Protein AF-A0A2V5S1Q7-F1 (afdb_monomer_lite)

pLDDT: mean 93.81, std 4.38, range [61.72, 98.19]

Radius of gyration: 18.81 Å; chains: 1; bounding box: 48×32×43 Å

Sequence (122 aa):
MSVDVTKPDVKLGLDLLSDVLLNATMPEKAITREKEIQIAAIQQEEEQLTTVARNIMRQALFPQHPYALRSNGSVESVQGLTQKDLLEFRDRYVVAKNGVVFVFGDVKASEMKQLLEQTLGK

Foldseek 3Di:
DDFDDDPVCVLVRLLVVLCCLPVPQQDPVVLVVVLVVLQVVQVVLVVPPVSVVVLVVQCVVAVPHCSNADPSHHNVVSVPDDSVNVVVCSVVQSAPVNDDDDDDDPDDPVVVVVSCCVRVVD

Secondary structure (DSSP, 8-state):
------GGGHHHHHHHHHHHHH-----HHHHHHHHHHHHHHHHHHHT-HHHHHHHHHHHHH-TTSGGGS-TT--HHHHHH--HHHHHHHHHHHSSGGG------SS--HHHHHHHHHHHH--

Structure (mmCIF, N/CA/C/O backbone):
data_AF-A0A2V5S1Q7-F1
#
_entry.id   AF-A0A2V5S1Q7-F1
#
loop_
_atom_site.group_PDB
_atom_site.id
_atom_site.type_symbol
_atom_site.label_atom_id
_atom_site.label_alt_id
_atom_site.label_comp_id
_atom_site.label_asym_id
_atom_site.label_entity_id
_atom_site.label_seq_id
_atom_site.pdbx_PDB_ins_code
_atom_site.Cartn_x
_atom_site.Cartn_y
_atom_site.Cartn_z
_atom_site.occupancy
_atom_site.B_iso_or_equiv
_atom_site.auth_seq_id
_atom_site.auth_comp_id
_atom_site.auth_asym_id
_atom_site.auth_atom_id
_atom_site.pdbx_PDB_model_num
ATOM 1 N N . MET A 1 1 ? 2.877 4.505 -5.043 1.00 78.44 1 MET A N 1
ATOM 2 C CA . MET A 1 1 ? 4.295 4.359 -4.658 1.00 78.44 1 MET A CA 1
ATOM 3 C C . MET A 1 1 ? 5.128 5.021 -5.739 1.00 78.44 1 MET A C 1
ATOM 5 O O . MET A 1 1 ? 4.800 4.831 -6.904 1.00 78.44 1 MET A O 1
ATOM 9 N N . SER A 1 2 ? 6.120 5.827 -5.372 1.00 90.50 2 SER A N 1
ATOM 10 C CA . SER A 1 2 ? 7.060 6.467 -6.300 1.00 90.50 2 SER A CA 1
ATOM 11 C C . SER A 1 2 ? 8.483 6.201 -5.824 1.00 90.50 2 SER A C 1
ATOM 13 O O . SER A 1 2 ? 8.698 5.905 -4.648 1.00 90.50 2 SER A O 1
ATOM 15 N N . VAL A 1 3 ? 9.439 6.274 -6.743 1.00 93.38 3 VAL A N 1
ATOM 16 C CA . VAL A 1 3 ? 10.862 6.185 -6.436 1.00 93.38 3 VAL A CA 1
ATOM 17 C C . VAL A 1 3 ? 11.573 7.275 -7.229 1.00 93.38 3 VAL A C 1
ATOM 19 O O . VAL A 1 3 ? 11.384 7.383 -8.440 1.00 93.38 3 VAL A O 1
ATOM 22 N N . ASP A 1 4 ? 12.353 8.093 -6.536 1.00 95.25 4 ASP A N 1
ATOM 23 C CA .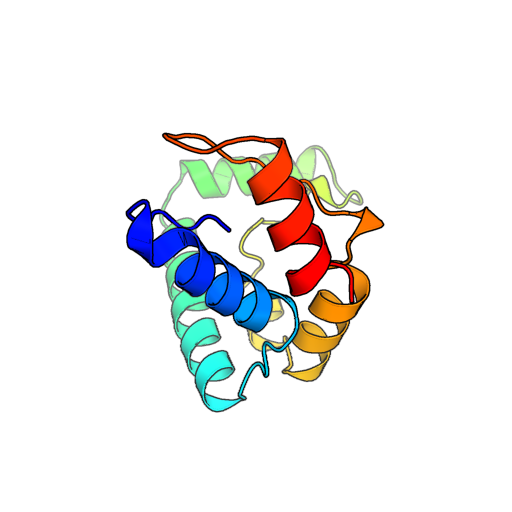 ASP A 1 4 ? 13.115 9.192 -7.118 1.00 95.25 4 ASP A CA 1
ATOM 24 C C . ASP A 1 4 ? 14.597 8.822 -7.061 1.00 95.25 4 ASP A C 1
ATOM 26 O O . ASP A 1 4 ? 15.149 8.590 -5.985 1.00 95.25 4 ASP A O 1
ATOM 30 N N . VAL A 1 5 ? 15.233 8.707 -8.227 1.00 95.62 5 VAL A N 1
ATOM 31 C CA . VAL A 1 5 ? 16.609 8.209 -8.361 1.00 95.62 5 VAL A CA 1
ATOM 32 C C . VAL A 1 5 ? 17.382 8.983 -9.413 1.00 95.62 5 VAL A C 1
ATOM 34 O O . VAL A 1 5 ? 16.811 9.598 -10.316 1.00 95.62 5 VAL A O 1
ATOM 37 N N . THR A 1 6 ? 18.709 8.927 -9.315 1.00 95.75 6 THR A N 1
ATOM 38 C CA . THR A 1 6 ? 19.580 9.454 -10.364 1.00 95.75 6 THR A CA 1
ATOM 39 C C . THR A 1 6 ? 19.633 8.493 -11.556 1.00 95.75 6 THR A C 1
ATOM 41 O O . THR A 1 6 ? 19.368 7.299 -11.421 1.00 95.75 6 THR A O 1
ATOM 44 N N . LYS A 1 7 ? 19.982 8.998 -12.748 1.00 91.88 7 LYS A N 1
ATOM 45 C CA . LYS A 1 7 ? 20.015 8.205 -13.991 1.00 91.88 7 LYS A CA 1
ATOM 46 C C . LYS A 1 7 ? 20.835 6.901 -13.890 1.00 91.88 7 LYS A C 1
ATOM 48 O O . LYS A 1 7 ? 20.343 5.884 -14.377 1.00 91.88 7 LYS A O 1
ATOM 53 N N . PRO A 1 8 ? 22.030 6.878 -13.262 1.00 93.88 8 PRO A N 1
ATOM 54 C CA . PRO A 1 8 ? 22.777 5.635 -13.047 1.00 93.88 8 PRO A CA 1
ATOM 55 C C . PRO A 1 8 ? 22.033 4.581 -12.214 1.00 93.88 8 PRO A C 1
ATOM 57 O O . PRO A 1 8 ? 22.225 3.387 -12.434 1.00 93.88 8 PRO A O 1
ATOM 60 N N . ASP A 1 9 ? 21.157 5.009 -11.303 1.00 95.06 9 ASP A N 1
ATOM 61 C CA . ASP A 1 9 ? 20.504 4.142 -10.316 1.00 95.06 9 ASP A CA 1
ATOM 62 C C . ASP A 1 9 ? 19.108 3.676 -10.746 1.00 95.06 9 ASP A C 1
ATOM 64 O O . ASP A 1 9 ? 18.450 2.947 -10.008 1.00 95.06 9 ASP A O 1
ATOM 68 N N . VAL A 1 10 ? 18.640 4.056 -11.942 1.00 93.25 10 VAL A N 1
ATOM 69 C CA . VAL A 1 10 ? 17.288 3.729 -12.436 1.00 93.25 10 VAL A CA 1
ATOM 70 C C . VAL A 1 10 ? 16.993 2.237 -12.346 1.00 93.25 10 VAL A C 1
ATOM 72 O O . VAL A 1 10 ? 15.924 1.848 -11.881 1.00 93.25 10 VAL A O 1
ATOM 75 N N . LYS A 1 11 ? 17.951 1.394 -12.741 1.00 92.25 11 LYS A N 1
ATOM 76 C CA . LYS A 1 11 ? 17.789 -0.059 -12.657 1.00 92.25 11 LYS A CA 1
ATOM 77 C C . LYS A 1 11 ? 17.615 -0.524 -11.211 1.00 92.25 11 LYS A C 1
ATOM 79 O O . LYS A 1 11 ? 16.667 -1.243 -10.926 1.00 92.25 11 LYS A O 1
ATOM 84 N N . LEU A 1 12 ? 18.485 -0.071 -10.309 1.00 94.38 12 LEU A N 1
ATOM 85 C CA . LEU A 1 12 ? 18.417 -0.421 -8.891 1.00 94.38 12 LEU A CA 1
ATOM 86 C C . LEU A 1 12 ? 17.097 0.047 -8.261 1.00 94.38 12 LEU A C 1
ATOM 88 O O . LEU A 1 12 ? 16.459 -0.709 -7.535 1.00 94.38 12 LEU A O 1
ATOM 92 N N . GLY A 1 13 ? 16.665 1.273 -8.567 1.00 94.25 13 GLY A N 1
ATOM 93 C CA . GLY A 1 13 ? 15.395 1.818 -8.094 1.00 94.25 13 GLY A CA 1
ATOM 94 C C . GLY A 1 13 ? 14.194 0.999 -8.567 1.00 94.25 13 GLY A C 1
ATOM 95 O O . GLY A 1 13 ? 13.296 0.723 -7.773 1.00 94.25 13 GLY A O 1
ATOM 96 N N . LEU A 1 14 ? 14.190 0.565 -9.832 1.00 92.50 14 LEU A N 1
ATOM 97 C CA . LEU A 1 14 ? 13.141 -0.305 -10.372 1.00 92.50 14 LEU A CA 1
ATOM 98 C C . LEU A 1 14 ? 13.169 -1.708 -9.761 1.00 92.50 14 LEU A C 1
ATOM 100 O O . LEU A 1 14 ? 12.103 -2.242 -9.465 1.00 92.50 14 LEU A O 1
ATOM 104 N N . ASP A 1 15 ? 14.352 -2.285 -9.546 1.00 93.44 15 ASP A N 1
ATOM 105 C CA . ASP A 1 15 ? 14.497 -3.598 -8.912 1.00 93.44 15 ASP A CA 1
ATOM 106 C C . ASP A 1 15 ? 13.934 -3.570 -7.480 1.00 93.44 15 ASP A C 1
ATOM 108 O O . ASP A 1 15 ? 13.135 -4.431 -7.111 1.00 93.44 15 ASP A O 1
ATOM 112 N N . LEU A 1 16 ? 14.261 -2.534 -6.699 1.00 94.25 16 LEU A N 1
ATOM 113 C CA . LEU A 1 16 ? 13.724 -2.349 -5.346 1.00 94.25 16 LEU A CA 1
ATOM 114 C C . LEU A 1 16 ? 12.214 -2.093 -5.349 1.00 94.25 16 LEU A C 1
ATOM 116 O O . LEU A 1 16 ? 11.486 -2.686 -4.554 1.00 94.25 16 LEU A O 1
ATOM 120 N N . LEU A 1 17 ? 11.724 -1.235 -6.248 1.00 93.12 17 LEU A N 1
ATOM 121 C CA . LEU A 1 17 ? 10.290 -0.977 -6.389 1.00 93.12 17 LEU A CA 1
ATOM 122 C C . LEU A 1 17 ? 9.536 -2.275 -6.708 1.00 93.12 17 LEU A C 1
ATOM 124 O O . LEU A 1 17 ? 8.498 -2.550 -6.107 1.00 93.12 17 LEU A O 1
ATOM 128 N N . SER A 1 18 ? 10.071 -3.074 -7.631 1.00 92.19 18 SER A N 1
ATOM 129 C CA . SER A 1 18 ? 9.504 -4.362 -8.018 1.00 92.19 18 SER A CA 1
ATOM 130 C C . SER A 1 18 ? 9.497 -5.350 -6.857 1.00 92.19 18 SER A C 1
ATOM 132 O O . SER A 1 18 ? 8.495 -6.033 -6.660 1.00 92.19 18 SER A O 1
ATOM 134 N N . ASP A 1 19 ? 10.577 -5.429 -6.082 1.00 93.25 19 ASP A N 1
ATOM 135 C CA . ASP A 1 19 ? 10.664 -6.333 -4.935 1.00 93.25 19 ASP A CA 1
ATOM 136 C C . ASP A 1 19 ? 9.635 -5.972 -3.855 1.00 93.25 19 ASP A C 1
ATOM 138 O O . ASP A 1 19 ? 8.901 -6.833 -3.372 1.00 93.25 19 ASP A O 1
ATOM 142 N N . VAL A 1 20 ? 9.483 -4.679 -3.554 1.00 92.50 20 VAL A N 1
ATOM 143 C CA . VAL A 1 20 ? 8.477 -4.204 -2.591 1.00 92.50 20 VAL A CA 1
ATOM 144 C C . VAL A 1 20 ? 7.053 -4.483 -3.078 1.00 92.50 20 VAL A C 1
ATOM 146 O O . VAL A 1 20 ? 6.203 -4.861 -2.277 1.00 92.50 20 VAL A O 1
ATOM 149 N N . LEU A 1 21 ? 6.762 -4.312 -4.370 1.00 90.25 21 LEU A N 1
ATOM 150 C CA . LEU A 1 21 ? 5.415 -4.561 -4.897 1.00 90.25 21 LEU A CA 1
ATOM 151 C C . LEU A 1 21 ? 5.068 -6.052 -4.947 1.00 90.25 21 LEU A C 1
ATOM 153 O O . LEU A 1 21 ? 3.955 -6.426 -4.578 1.00 90.25 21 LEU A O 1
ATOM 157 N N . LEU A 1 22 ? 5.997 -6.887 -5.415 1.00 88.94 22 LEU A N 1
ATOM 158 C CA . LEU A 1 22 ? 5.720 -8.287 -5.749 1.00 88.94 22 LEU A CA 1
ATOM 159 C C . LEU A 1 22 ? 6.036 -9.250 -4.599 1.00 88.94 22 LEU A C 1
ATOM 161 O O . LEU A 1 22 ? 5.344 -10.252 -4.433 1.00 88.94 22 LEU A O 1
ATOM 165 N N . ASN A 1 23 ? 7.047 -8.947 -3.781 1.00 91.69 23 ASN A N 1
ATOM 166 C CA . ASN A 1 23 ? 7.591 -9.869 -2.780 1.00 91.69 23 ASN A CA 1
ATOM 167 C C . ASN A 1 23 ? 7.405 -9.383 -1.332 1.00 91.69 23 ASN A C 1
ATOM 169 O O . ASN A 1 23 ? 8.027 -9.929 -0.420 1.00 91.69 23 ASN A O 1
ATOM 173 N N . ALA A 1 24 ? 6.545 -8.388 -1.074 1.00 92.81 24 ALA A N 1
ATOM 174 C CA . ALA A 1 24 ? 6.294 -7.893 0.284 1.00 92.81 24 ALA A CA 1
ATOM 175 C C . ALA A 1 24 ? 5.830 -9.011 1.233 1.00 92.81 24 ALA A C 1
ATOM 177 O O . ALA A 1 24 ? 4.713 -9.509 1.121 1.00 92.81 24 ALA A O 1
ATOM 178 N N . THR A 1 25 ? 6.665 -9.376 2.207 1.00 93.56 25 THR A N 1
ATOM 179 C CA . THR A 1 25 ? 6.426 -10.512 3.117 1.00 93.56 25 THR A CA 1
ATOM 180 C C . THR A 1 25 ? 5.522 -10.188 4.308 1.00 93.56 25 THR A C 1
ATOM 182 O O . THR A 1 25 ? 5.071 -11.103 4.992 1.00 93.56 25 THR A O 1
ATOM 185 N N . MET A 1 26 ? 5.254 -8.901 4.558 1.00 95.12 26 MET A N 1
ATOM 186 C CA . MET A 1 26 ? 4.389 -8.402 5.637 1.00 95.12 26 MET A CA 1
ATOM 187 C C . MET A 1 26 ? 4.675 -9.065 7.002 1.00 95.12 26 MET A C 1
ATOM 189 O O . MET A 1 26 ? 3.788 -9.696 7.565 1.00 95.12 26 MET A O 1
ATOM 193 N N . PRO A 1 27 ? 5.900 -9.001 7.554 1.00 96.69 27 PRO A N 1
ATOM 194 C CA . PRO A 1 27 ? 6.245 -9.749 8.763 1.00 96.69 27 PRO A CA 1
ATOM 195 C C . PRO A 1 27 ? 5.441 -9.275 9.984 1.00 96.69 27 PRO A C 1
ATOM 197 O O . PRO A 1 27 ? 5.333 -8.074 10.225 1.00 96.69 27 PRO A O 1
ATOM 200 N N . GLU A 1 28 ? 4.955 -10.214 10.803 1.00 96.44 28 GLU A N 1
ATOM 201 C CA . GLU A 1 28 ? 4.078 -9.948 11.964 1.00 96.44 28 GLU A CA 1
ATOM 202 C C . GLU A 1 28 ? 4.600 -8.845 12.895 1.00 96.44 28 GLU A C 1
ATOM 204 O O . GLU A 1 28 ? 3.866 -7.942 13.286 1.00 96.44 28 GLU A O 1
ATOM 209 N N . LYS A 1 29 ? 5.905 -8.841 13.196 1.00 97.38 29 LYS A N 1
ATOM 210 C CA . LYS A 1 29 ? 6.516 -7.798 14.037 1.00 97.38 29 LYS A CA 1
ATOM 211 C C . LYS A 1 29 ? 6.366 -6.393 13.438 1.00 97.38 29 LYS A C 1
ATOM 213 O O . LYS A 1 29 ? 6.166 -5.437 14.183 1.00 97.38 29 LYS A O 1
ATOM 218 N N . ALA A 1 30 ? 6.496 -6.262 12.117 1.00 97.19 30 ALA A N 1
ATOM 219 C CA . ALA A 1 30 ? 6.301 -4.984 11.442 1.00 97.19 30 ALA A CA 1
ATOM 220 C C . ALA A 1 30 ? 4.820 -4.601 11.441 1.00 97.19 30 ALA A C 1
ATOM 222 O O . ALA A 1 30 ? 4.508 -3.460 11.754 1.00 97.19 30 ALA A O 1
ATOM 223 N N . ILE A 1 31 ? 3.915 -5.555 11.193 1.00 97.81 31 ILE A N 1
ATOM 224 C CA . ILE A 1 31 ? 2.467 -5.311 11.235 1.00 97.81 31 ILE A CA 1
ATOM 225 C C . ILE A 1 31 ? 2.046 -4.780 12.605 1.00 97.81 31 ILE A C 1
ATOM 227 O O . ILE A 1 31 ? 1.349 -3.773 12.667 1.00 97.81 31 ILE A O 1
ATOM 231 N N . THR A 1 32 ? 2.484 -5.405 13.700 1.00 97.81 32 THR A N 1
ATOM 232 C CA . THR A 1 32 ? 2.156 -4.938 15.056 1.00 97.81 32 THR A CA 1
ATOM 233 C C . THR A 1 32 ? 2.591 -3.491 15.271 1.00 97.81 32 THR A C 1
ATOM 235 O O . THR A 1 32 ? 1.803 -2.679 15.747 1.00 97.81 32 THR A O 1
ATOM 238 N N . ARG A 1 33 ? 3.811 -3.142 14.848 1.00 98.00 33 ARG A N 1
ATOM 239 C CA . ARG A 1 33 ? 4.321 -1.770 14.948 1.00 98.00 33 ARG A CA 1
ATOM 240 C C . ARG A 1 33 ? 3.520 -0.789 14.086 1.00 98.00 33 ARG A C 1
ATOM 242 O O . ARG A 1 33 ? 3.175 0.289 14.556 1.00 98.00 33 ARG A O 1
ATOM 249 N N . GLU A 1 34 ? 3.211 -1.146 12.843 1.00 97.81 34 GLU A N 1
ATOM 250 C CA . GLU A 1 34 ? 2.433 -0.279 11.951 1.00 97.81 34 GLU A CA 1
ATOM 251 C C . GLU A 1 34 ? 0.985 -0.109 12.435 1.00 97.81 34 GLU A C 1
ATOM 253 O O . GLU A 1 34 ? 0.425 0.978 12.309 1.00 97.81 34 GLU A O 1
ATOM 258 N N . LYS A 1 35 ? 0.389 -1.123 13.078 1.00 97.94 35 LYS A N 1
ATOM 259 C CA . LYS A 1 35 ? -0.917 -0.987 13.743 1.00 97.94 35 LYS A CA 1
ATOM 260 C C . LYS A 1 35 ? -0.887 0.050 14.861 1.00 97.94 35 LYS A C 1
ATOM 262 O O . LYS A 1 35 ? -1.812 0.850 14.949 1.00 97.94 35 LYS A O 1
ATOM 267 N N . GLU A 1 36 ? 0.145 0.049 15.703 1.00 98.12 36 GLU A N 1
ATOM 268 C CA . GLU A 1 36 ? 0.293 1.042 16.778 1.00 98.12 36 GLU A CA 1
ATOM 269 C C . GLU A 1 36 ? 0.373 2.465 16.208 1.00 98.12 36 GLU A C 1
ATOM 271 O O . GLU A 1 36 ? -0.335 3.359 16.674 1.00 98.12 36 GLU A O 1
ATOM 276 N N . ILE A 1 37 ? 1.170 2.655 15.152 1.00 98.19 37 ILE A N 1
ATOM 277 C CA . ILE A 1 37 ? 1.311 3.942 14.455 1.00 98.19 37 ILE A CA 1
ATOM 278 C C . ILE A 1 37 ? -0.028 4.378 13.845 1.00 98.19 37 ILE A C 1
ATOM 280 O O . ILE A 1 37 ? -0.448 5.522 14.026 1.00 98.19 37 ILE A O 1
ATOM 284 N N . GLN A 1 38 ? -0.728 3.470 13.162 1.00 98.00 38 GLN A N 1
ATOM 285 C CA . GLN A 1 38 ? -2.015 3.754 12.532 1.00 98.00 38 GLN A CA 1
ATOM 286 C C . GLN A 1 38 ? -3.097 4.097 13.567 1.00 98.00 38 GLN A C 1
ATOM 288 O O . GLN A 1 38 ? -3.869 5.030 13.357 1.00 98.00 38 GLN A O 1
ATOM 293 N N . ILE A 1 39 ? -3.151 3.387 14.699 1.00 98.19 39 ILE A N 1
ATOM 294 C CA . ILE A 1 39 ? -4.099 3.675 15.788 1.00 98.19 39 ILE A CA 1
ATOM 295 C C . ILE A 1 39 ? -3.827 5.058 16.385 1.00 98.19 39 ILE A C 1
ATOM 297 O O . ILE A 1 39 ? -4.771 5.823 16.578 1.00 98.19 39 ILE A O 1
ATOM 301 N N . ALA A 1 40 ? -2.560 5.408 16.619 1.00 97.88 40 ALA A N 1
ATOM 302 C CA . ALA A 1 40 ? -2.196 6.738 17.103 1.00 97.88 40 ALA A CA 1
ATOM 303 C C . ALA A 1 40 ? -2.608 7.841 16.109 1.00 97.88 40 ALA A C 1
ATOM 305 O O . ALA A 1 40 ? -3.155 8.866 16.516 1.00 97.88 40 ALA A O 1
ATOM 306 N N . ALA A 1 41 ? -2.419 7.614 14.805 1.00 97.12 41 ALA A N 1
ATOM 307 C CA . ALA A 1 41 ? -2.858 8.545 13.765 1.00 97.12 41 ALA A CA 1
ATOM 308 C C . ALA A 1 41 ? -4.388 8.714 13.740 1.00 97.12 41 ALA A C 1
ATOM 310 O O . ALA A 1 41 ? -4.877 9.837 13.624 1.00 97.12 41 ALA A O 1
ATOM 311 N N . ILE A 1 42 ? -5.151 7.626 13.903 1.00 96.56 42 ILE A N 1
ATOM 312 C CA . ILE A 1 42 ? -6.620 7.682 13.995 1.00 96.56 42 ILE A CA 1
ATOM 313 C C . ILE A 1 42 ? -7.053 8.511 15.208 1.00 96.56 42 ILE A C 1
ATOM 315 O O . ILE A 1 42 ? -7.920 9.370 15.076 1.00 96.56 42 ILE A O 1
ATOM 319 N N . GLN A 1 43 ? -6.441 8.294 16.374 1.00 95.81 43 GLN A N 1
ATOM 320 C CA . GLN A 1 43 ? -6.761 9.051 17.590 1.00 95.81 43 GLN A CA 1
ATOM 321 C C . GLN A 1 43 ? -6.472 10.545 17.414 1.00 95.81 43 GLN A C 1
ATOM 323 O O . GLN A 1 43 ? -7.307 11.380 17.753 1.00 95.81 43 GLN A O 1
ATOM 328 N N . GLN A 1 44 ? -5.338 10.886 16.800 1.00 95.44 44 GLN A N 1
ATOM 329 C CA . GLN A 1 44 ? -4.995 12.272 16.489 1.00 95.44 44 GLN A CA 1
ATOM 330 C C . GLN A 1 44 ? -6.002 12.924 15.523 1.00 95.44 44 GLN A C 1
ATOM 332 O O . GLN A 1 44 ? -6.297 14.115 15.634 1.00 95.44 44 GLN A O 1
ATOM 337 N N . GLU A 1 45 ? -6.545 12.172 14.564 1.00 93.88 45 GLU A N 1
ATOM 338 C CA . GLU A 1 45 ? -7.586 12.670 13.658 1.00 93.88 45 GLU A CA 1
ATOM 339 C C . GLU A 1 45 ? -8.916 12.949 14.364 1.00 93.88 45 GLU A C 1
ATOM 341 O O . GLU A 1 45 ? -9.645 13.853 13.946 1.00 93.88 45 GLU A O 1
ATOM 346 N N . GLU A 1 46 ? -9.240 12.211 15.426 1.00 93.06 46 GLU A N 1
ATOM 347 C CA . GLU A 1 46 ? -10.465 12.419 16.208 1.00 93.06 46 GLU A CA 1
ATOM 348 C C . GLU A 1 46 ? -10.434 13.717 17.029 1.00 93.06 46 GLU A C 1
ATOM 350 O O . GLU A 1 46 ? -11.486 14.279 17.334 1.00 93.06 46 GLU A O 1
ATOM 355 N N . GLU A 1 47 ? -9.249 14.271 17.287 1.00 95.12 47 GLU A N 1
ATOM 356 C CA . GLU A 1 47 ? -9.080 15.597 17.894 1.00 95.12 47 GLU A CA 1
ATOM 357 C C . GLU A 1 47 ? -9.281 16.745 16.883 1.00 95.12 47 GLU A C 1
ATOM 359 O O . GLU A 1 47 ? -9.452 17.908 17.259 1.00 95.12 47 GLU A O 1
ATOM 364 N N . GLN A 1 48 ? -9.304 16.444 15.579 1.00 96.06 48 GLN A N 1
ATOM 365 C CA . GLN A 1 48 ? -9.491 17.437 14.521 1.00 96.06 48 GLN A CA 1
ATOM 366 C C . GLN A 1 48 ? -10.970 17.566 14.137 1.00 96.06 48 GLN A C 1
ATOM 368 O O . GLN A 1 4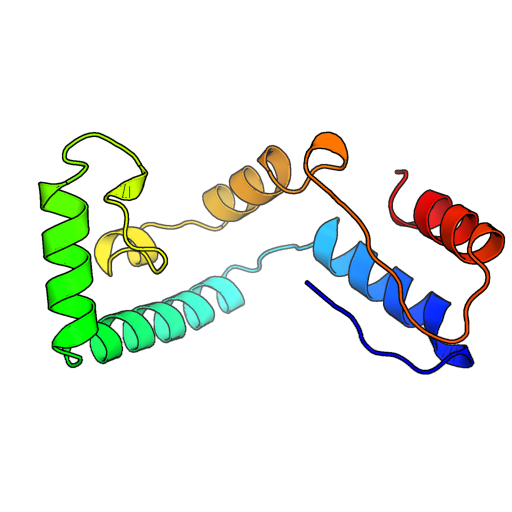8 ? -11.512 16.769 13.366 1.00 96.06 48 GLN A O 1
ATOM 373 N N . LEU A 1 49 ? -11.619 18.640 14.601 1.00 95.62 49 LEU A N 1
ATOM 374 C CA . LEU A 1 49 ? -13.051 18.904 14.370 1.00 95.62 49 LEU A CA 1
ATOM 375 C C . LEU A 1 49 ? -13.476 18.804 12.896 1.00 95.62 49 LEU A C 1
ATOM 377 O O . LEU A 1 49 ? -14.544 18.278 12.583 1.00 95.62 49 LEU A O 1
ATOM 381 N N . THR A 1 50 ? -12.641 19.290 11.976 1.00 95.94 50 THR A N 1
ATOM 382 C CA . THR A 1 50 ? -12.914 19.248 10.532 1.00 95.94 50 THR A CA 1
ATOM 383 C C . THR A 1 50 ? -12.934 17.818 9.991 1.00 95.94 50 THR A C 1
ATOM 385 O O . THR A 1 50 ? -13.792 17.479 9.171 1.00 95.94 50 THR A O 1
ATOM 388 N N . THR A 1 51 ? -12.039 16.955 10.474 1.00 94.50 51 THR A N 1
ATOM 389 C CA . THR A 1 51 ? -11.982 15.536 10.106 1.00 94.50 51 THR A CA 1
ATOM 390 C C . THR A 1 51 ? -13.186 14.780 10.655 1.00 94.50 51 THR A C 1
ATOM 392 O O . THR A 1 51 ? -13.833 14.042 9.906 1.00 94.50 51 THR A O 1
ATOM 395 N N . VAL A 1 52 ? -13.555 15.023 11.915 1.00 94.56 52 VAL A N 1
ATOM 396 C CA . VAL A 1 52 ? -14.748 14.425 12.537 1.00 94.56 52 VAL A CA 1
ATOM 397 C C . VAL A 1 52 ? -16.016 14.812 11.773 1.00 94.56 52 VAL A C 1
ATOM 399 O O . VAL A 1 52 ? -16.779 13.934 11.364 1.00 94.56 52 VAL A O 1
ATOM 402 N N . ALA A 1 53 ? -16.208 16.104 11.488 1.00 96.38 53 ALA A N 1
ATOM 403 C CA . ALA A 1 53 ? -17.358 16.588 10.725 1.00 96.38 53 ALA A CA 1
ATOM 404 C C . ALA A 1 53 ? -17.433 15.950 9.327 1.00 96.38 53 ALA A C 1
ATO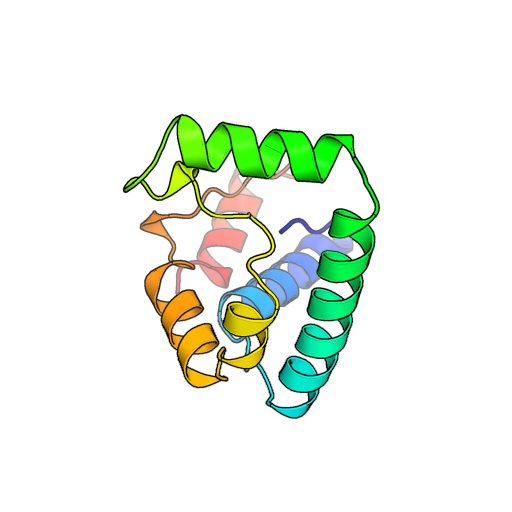M 406 O O . ALA A 1 53 ? -18.498 15.497 8.902 1.00 96.38 53 ALA A O 1
ATOM 407 N N . ARG A 1 54 ? -16.295 15.840 8.627 1.00 94.69 54 ARG A N 1
ATOM 408 C CA . ARG A 1 54 ? -16.208 15.176 7.317 1.00 94.69 54 ARG A CA 1
ATOM 409 C C . ARG A 1 54 ? -16.601 13.700 7.394 1.00 94.69 54 ARG A C 1
ATOM 411 O O . ARG A 1 54 ? -17.288 13.216 6.495 1.00 94.69 54 ARG A O 1
ATOM 418 N N . ASN A 1 55 ? -16.172 12.987 8.432 1.00 93.50 55 ASN A N 1
ATOM 419 C CA . ASN A 1 55 ? -16.487 11.569 8.607 1.00 93.50 55 ASN A CA 1
ATOM 420 C C . ASN A 1 55 ? -17.990 11.357 8.854 1.00 93.50 55 ASN A C 1
ATOM 422 O O . ASN A 1 55 ? -18.592 10.509 8.197 1.00 93.50 55 ASN A O 1
ATOM 426 N N . ILE A 1 56 ? -18.609 12.176 9.712 1.00 94.44 56 ILE A N 1
ATOM 427 C CA . ILE A 1 56 ? -20.063 12.151 9.960 1.00 94.44 56 ILE A CA 1
ATOM 428 C C . ILE A 1 56 ? -20.833 12.462 8.672 1.00 94.44 56 ILE A C 1
ATOM 430 O O . ILE A 1 56 ? -21.751 11.734 8.295 1.00 94.44 56 ILE A O 1
ATOM 434 N N . MET A 1 57 ? -20.425 13.510 7.952 1.00 95.81 57 MET A N 1
ATOM 435 C CA . MET A 1 57 ? -21.045 13.892 6.684 1.00 95.81 57 MET A CA 1
ATOM 436 C C . MET A 1 57 ? -20.975 12.759 5.651 1.00 95.81 57 MET A C 1
ATOM 438 O O . MET A 1 57 ? -21.980 12.455 5.015 1.00 95.81 57 MET A O 1
ATOM 442 N N . ARG A 1 58 ? -19.819 12.097 5.491 1.00 95.00 58 ARG A N 1
ATOM 443 C CA . ARG A 1 58 ? -19.678 10.957 4.565 1.00 95.00 58 ARG A CA 1
ATOM 444 C C . ARG A 1 58 ? -20.598 9.798 4.936 1.00 95.00 58 ARG A C 1
ATOM 446 O O . ARG A 1 58 ? -21.221 9.233 4.045 1.00 95.00 58 ARG A O 1
ATOM 453 N N . GLN A 1 59 ? -20.719 9.475 6.223 1.00 94.56 59 GLN A N 1
ATOM 454 C CA . GLN A 1 59 ? -21.638 8.433 6.691 1.00 94.56 59 GLN A CA 1
ATOM 455 C C . GLN A 1 59 ? -23.101 8.779 6.397 1.00 94.56 59 GLN A C 1
ATOM 457 O O . GLN A 1 59 ? -23.847 7.918 5.939 1.00 94.56 59 GLN A O 1
ATOM 462 N N . ALA A 1 60 ? -23.500 10.039 6.591 1.00 96.31 60 ALA A N 1
ATOM 463 C CA . ALA A 1 60 ? -24.855 10.495 6.290 1.00 96.31 60 ALA A CA 1
ATOM 464 C C . ALA A 1 60 ? -25.166 10.477 4.782 1.00 96.31 60 ALA A C 1
ATOM 466 O O . ALA A 1 60 ? -26.264 10.099 4.382 1.00 96.31 60 ALA A O 1
ATOM 467 N N . LEU A 1 61 ? -24.199 10.862 3.942 1.00 97.31 61 LEU A N 1
ATOM 468 C CA . LEU A 1 61 ? -24.357 10.888 2.484 1.00 97.31 61 LEU A CA 1
ATOM 469 C C . LEU A 1 61 ? -24.325 9.490 1.849 1.00 97.31 61 LEU A C 1
ATOM 471 O O . LEU A 1 61 ? -24.955 9.279 0.815 1.00 97.31 61 LEU A O 1
ATOM 475 N N . PHE A 1 62 ? -23.603 8.537 2.449 1.00 96.75 62 PHE A N 1
ATOM 476 C CA . PHE A 1 62 ? -23.330 7.222 1.859 1.00 96.75 62 PHE A CA 1
ATOM 477 C C . PHE A 1 62 ? -23.631 6.034 2.803 1.00 96.75 62 PHE A C 1
ATOM 479 O O . PHE A 1 62 ? -22.774 5.166 2.952 1.00 96.75 62 PHE A O 1
ATOM 486 N N . PRO A 1 63 ? -24.831 5.907 3.408 1.00 92.00 63 PRO A N 1
ATOM 487 C CA . PRO A 1 63 ? -25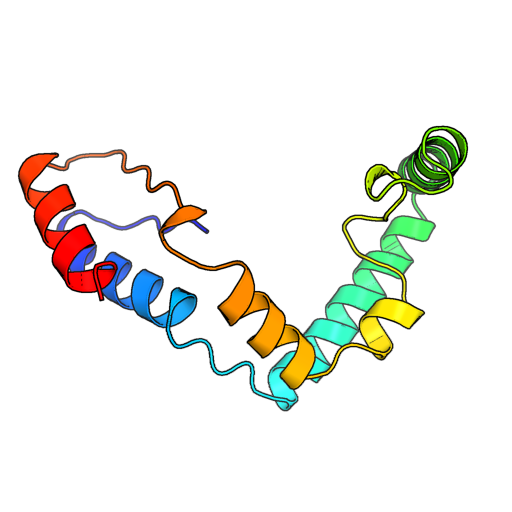.051 5.056 4.590 1.00 92.00 63 PRO A CA 1
ATOM 488 C C . PRO A 1 63 ? -24.649 3.580 4.451 1.00 92.00 63 PRO A C 1
ATOM 490 O O . PRO A 1 63 ? -24.193 2.972 5.413 1.00 92.00 63 PRO A O 1
ATOM 493 N N . GLN A 1 64 ? -24.822 2.994 3.264 1.00 93.06 64 GLN A N 1
ATOM 494 C CA . GLN A 1 64 ? -24.477 1.593 2.972 1.00 93.06 64 GLN A CA 1
ATOM 495 C C . GLN A 1 64 ? -23.437 1.465 1.851 1.00 93.06 64 GLN A C 1
ATOM 497 O O . GLN A 1 64 ? -23.199 0.375 1.336 1.00 93.06 64 GLN A O 1
ATOM 502 N N . HIS A 1 65 ? -22.832 2.578 1.432 1.00 96.62 65 HIS A N 1
ATOM 503 C CA . HIS A 1 65 ? -21.906 2.600 0.307 1.00 96.62 65 HIS A CA 1
ATOM 504 C C . HIS A 1 65 ? -20.456 2.720 0.810 1.00 96.62 65 HIS A C 1
ATOM 506 O O . HIS A 1 65 ? -20.210 3.479 1.749 1.00 96.62 65 HIS A O 1
ATOM 512 N N . PRO A 1 66 ? -19.462 2.064 0.173 1.00 94.12 66 PRO A N 1
ATOM 513 C CA . PRO A 1 66 ? -18.053 2.124 0.590 1.00 94.12 66 PRO A CA 1
ATOM 514 C C . PRO A 1 66 ? -17.460 3.534 0.747 1.00 94.12 66 PRO A C 1
ATOM 516 O O . PRO A 1 66 ? -16.451 3.713 1.415 1.00 94.12 66 PRO A O 1
ATOM 519 N N . TYR A 1 67 ? -18.088 4.561 0.174 1.00 95.31 67 TYR A N 1
ATOM 520 C CA . TYR A 1 67 ? -17.673 5.962 0.334 1.00 95.31 67 TYR A CA 1
ATOM 521 C C . TYR A 1 67 ? -17.932 6.544 1.731 1.00 95.31 67 TYR A C 1
ATOM 523 O O . TYR A 1 67 ? -17.363 7.584 2.066 1.00 95.31 67 TYR A O 1
ATOM 531 N N . ALA A 1 68 ? -18.740 5.879 2.560 1.00 94.94 68 ALA A N 1
ATOM 532 C CA . ALA A 1 68 ? -18.850 6.203 3.980 1.00 94.94 68 ALA A CA 1
ATOM 533 C C . ALA A 1 68 ? -17.639 5.732 4.800 1.00 94.94 68 ALA A C 1
ATOM 535 O O . ALA A 1 68 ? -17.482 6.164 5.944 1.00 94.94 68 ALA A O 1
ATOM 536 N N . LEU A 1 69 ? -16.788 4.857 4.250 1.00 93.19 69 LEU A N 1
ATOM 537 C CA . LEU A 1 69 ? -15.637 4.332 4.975 1.00 93.19 69 LEU A CA 1
ATOM 538 C C . LEU A 1 69 ? -14.592 5.428 5.215 1.00 93.19 69 LEU A C 1
ATOM 540 O O . LEU A 1 69 ? -14.302 6.270 4.358 1.00 93.19 69 LEU A O 1
ATOM 544 N N . ARG A 1 70 ? -14.005 5.399 6.413 1.00 92.31 70 ARG A N 1
ATOM 545 C CA . ARG A 1 70 ? -12.852 6.231 6.766 1.00 92.31 70 ARG A CA 1
ATOM 546 C C . ARG A 1 70 ? -11.631 5.680 6.032 1.00 92.31 70 ARG A C 1
ATOM 548 O O . ARG A 1 70 ? -11.387 4.479 6.086 1.00 92.31 70 ARG A O 1
ATOM 555 N N . SER A 1 71 ? -10.846 6.542 5.387 1.00 88.75 71 SER A N 1
ATOM 556 C CA . SER A 1 71 ? -9.639 6.117 4.656 1.00 88.75 71 SER A CA 1
ATOM 557 C C . SER A 1 71 ? -8.609 5.437 5.558 1.00 88.75 71 SER A C 1
ATOM 559 O O . SER A 1 71 ? -7.943 4.509 5.121 1.00 88.75 71 SER A O 1
ATOM 561 N N . ASN A 1 72 ? -8.525 5.869 6.817 1.00 92.12 72 ASN A N 1
ATOM 562 C CA . ASN A 1 72 ? -7.605 5.326 7.814 1.00 92.12 72 ASN A CA 1
ATOM 563 C C . ASN A 1 72 ? -8.186 4.153 8.616 1.00 92.12 72 ASN A C 1
ATOM 565 O O . ASN A 1 72 ? -7.493 3.610 9.470 1.00 92.12 72 ASN A O 1
ATOM 569 N N . GLY A 1 73 ? -9.438 3.764 8.351 1.00 93.75 73 GLY A N 1
ATOM 570 C CA . GLY A 1 73 ? -10.172 2.788 9.154 1.00 93.75 73 GLY A CA 1
ATOM 571 C C . GLY A 1 73 ? -10.653 3.337 10.503 1.00 93.75 73 GLY A C 1
ATOM 572 O O . GLY A 1 73 ? -10.697 4.546 10.740 1.00 93.75 73 GLY A O 1
ATOM 573 N N . SER A 1 74 ? -11.074 2.421 11.371 1.00 94.38 74 SER A N 1
ATOM 574 C CA . SER A 1 74 ? -11.316 2.636 12.802 1.00 94.38 74 SER A CA 1
ATOM 575 C C . SER A 1 74 ? -10.315 1.839 13.640 1.00 94.38 74 SER A C 1
ATOM 577 O O . SER A 1 74 ? -9.701 0.892 13.134 1.00 94.38 74 SER A O 1
ATOM 579 N N . VAL A 1 75 ? -10.186 2.180 14.925 1.00 96.31 75 VAL A N 1
ATOM 580 C CA . VAL A 1 75 ? -9.313 1.456 15.863 1.00 96.31 75 VAL A CA 1
ATOM 581 C C . VAL A 1 75 ? -9.635 -0.040 15.857 1.00 96.31 75 VAL A C 1
ATOM 583 O O . VAL A 1 75 ? -8.730 -0.863 15.730 1.00 96.31 75 VAL A O 1
ATOM 586 N N . GLU A 1 76 ? -10.919 -0.394 15.882 1.00 96.69 76 GLU A N 1
ATOM 587 C CA . GLU A 1 76 ? -11.389 -1.781 15.877 1.00 96.69 76 GLU A CA 1
ATOM 588 C C . GLU A 1 76 ? -10.993 -2.500 14.583 1.00 96.69 76 GLU A C 1
ATOM 590 O O . GLU A 1 76 ? -10.493 -3.625 14.622 1.00 96.69 76 GLU A O 1
ATOM 595 N N . SER A 1 77 ? -11.170 -1.842 13.430 1.00 96.06 77 SER A N 1
ATOM 596 C CA . SER A 1 77 ? -10.809 -2.436 12.140 1.00 96.06 77 SER A CA 1
ATOM 597 C C . SER A 1 77 ? -9.306 -2.701 12.033 1.00 96.06 77 SER A C 1
ATOM 599 O O . SER A 1 77 ? -8.913 -3.774 11.587 1.00 96.06 77 SER A O 1
ATOM 601 N N . VAL A 1 78 ? -8.465 -1.770 12.501 1.00 97.56 78 VAL A N 1
ATOM 602 C CA . VAL A 1 78 ? -7.002 -1.892 12.438 1.00 97.56 78 VAL A CA 1
ATOM 603 C C . VAL A 1 78 ? -6.504 -2.962 13.405 1.00 97.56 78 VAL A C 1
ATOM 605 O O . VAL A 1 78 ? -5.637 -3.762 13.048 1.00 97.56 78 VAL A O 1
ATOM 608 N N . GLN A 1 79 ? -7.075 -3.032 14.609 1.00 97.12 79 GLN A N 1
ATOM 609 C CA . GLN A 1 79 ? -6.761 -4.089 15.571 1.00 97.12 79 GLN A CA 1
ATOM 610 C C . GLN A 1 79 ? -7.063 -5.479 14.998 1.00 97.12 79 GLN A C 1
ATOM 612 O O . GLN A 1 79 ? -6.240 -6.384 15.161 1.00 97.12 79 GLN A O 1
ATOM 617 N N . GLY A 1 80 ? -8.180 -5.621 14.277 1.00 96.81 80 GLY A N 1
ATOM 618 C CA . GLY A 1 80 ? -8.621 -6.877 13.671 1.00 96.81 80 GLY A CA 1
ATOM 619 C C . GLY A 1 80 ? -7.817 -7.363 12.459 1.00 96.81 80 GLY A C 1
ATOM 620 O O . GLY A 1 80 ? -7.913 -8.542 12.137 1.00 96.81 80 GLY A O 1
ATOM 621 N N . LEU A 1 81 ? -7.015 -6.511 11.804 1.00 97.38 81 LEU A N 1
ATOM 622 C CA . LEU A 1 81 ? -6.246 -6.904 10.611 1.00 97.38 81 LEU A CA 1
ATOM 623 C C . LEU A 1 81 ? -5.212 -7.990 10.926 1.00 97.38 81 LEU A C 1
ATOM 625 O O . LEU A 1 81 ? -4.430 -7.859 11.860 1.00 97.38 81 LEU A O 1
ATOM 629 N N . THR A 1 82 ? -5.123 -9.032 10.119 1.00 97.00 82 THR A N 1
ATOM 630 C CA . THR A 1 82 ? -4.096 -10.075 10.248 1.00 97.00 82 THR A CA 1
ATOM 631 C C . THR A 1 82 ? -3.076 -9.988 9.117 1.00 97.00 82 THR A C 1
ATOM 633 O O . THR A 1 82 ? -3.339 -9.384 8.076 1.00 97.00 82 THR A O 1
ATOM 636 N N . GLN A 1 83 ? -1.911 -10.629 9.275 1.00 96.94 83 GLN A N 1
ATOM 637 C CA . GLN A 1 83 ? -0.955 -10.782 8.171 1.00 96.94 83 GLN A CA 1
ATOM 638 C C . GLN A 1 83 ? -1.614 -11.393 6.931 1.00 96.94 83 GLN A C 1
ATOM 640 O O . GLN A 1 83 ? -1.367 -10.946 5.811 1.00 96.94 83 GLN A O 1
ATOM 645 N N . LYS A 1 84 ? -2.486 -12.383 7.136 1.00 97.50 84 LYS A N 1
ATOM 646 C CA . LYS A 1 84 ? -3.234 -13.032 6.063 1.00 97.50 84 LYS A CA 1
ATOM 647 C C . LYS A 1 84 ? -4.103 -12.032 5.297 1.00 97.50 84 LYS A C 1
ATOM 649 O O . LYS A 1 84 ? -4.042 -12.030 4.074 1.00 97.50 84 LYS A O 1
ATOM 654 N N . ASP A 1 85 ? -4.835 -11.158 5.987 1.00 97.12 85 ASP A N 1
ATOM 655 C CA . ASP A 1 85 ? -5.684 -10.151 5.331 1.00 97.12 85 ASP A CA 1
ATOM 656 C C . ASP A 1 85 ? -4.861 -9.202 4.448 1.00 97.12 85 ASP A C 1
ATOM 658 O O . ASP A 1 85 ? -5.277 -8.849 3.344 1.00 97.12 85 ASP A O 1
ATOM 662 N N . LEU A 1 86 ? -3.665 -8.814 4.907 1.00 96.25 86 LEU A N 1
ATOM 6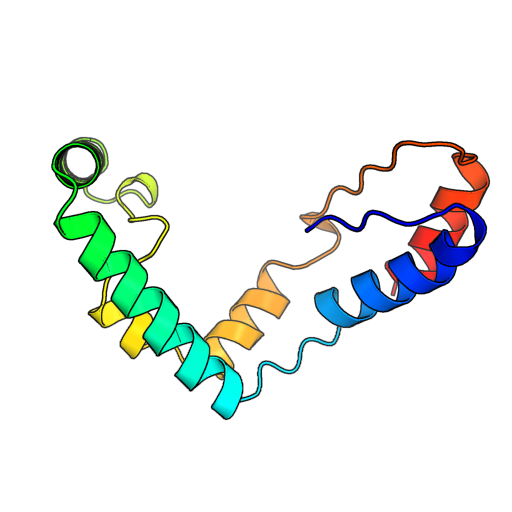63 C CA . LEU A 1 86 ? -2.764 -7.940 4.149 1.00 96.25 86 LEU A CA 1
ATOM 664 C C . LEU A 1 86 ? -2.188 -8.636 2.910 1.00 96.25 86 LEU A C 1
ATOM 666 O O . LEU A 1 86 ? -2.105 -8.021 1.845 1.00 96.25 86 LEU A O 1
ATOM 670 N N . LEU A 1 87 ? -1.809 -9.909 3.035 1.00 95.75 87 LEU A N 1
ATOM 671 C CA . LEU A 1 87 ? -1.328 -10.712 1.909 1.00 95.75 87 LEU A CA 1
ATOM 672 C C . LEU A 1 87 ? -2.445 -10.957 0.886 1.00 95.75 87 LEU A C 1
ATOM 674 O O . LEU A 1 87 ? -2.236 -10.739 -0.304 1.00 95.75 87 LEU A O 1
ATOM 678 N N . GLU A 1 88 ? -3.649 -11.310 1.337 1.00 96.44 88 GLU A N 1
ATOM 679 C CA . GLU A 1 88 ? -4.811 -11.478 0.457 1.00 96.44 88 GLU A CA 1
ATOM 680 C C . GLU A 1 88 ? -5.191 -10.166 -0.242 1.00 96.44 88 GLU A C 1
ATOM 682 O O . GLU A 1 88 ? -5.524 -10.167 -1.430 1.00 96.44 88 GLU A O 1
ATOM 687 N N . PHE A 1 89 ? -5.108 -9.030 0.458 1.00 95.19 89 PHE A N 1
ATOM 688 C CA . PHE A 1 89 ? -5.318 -7.717 -0.145 1.00 95.19 89 PHE A CA 1
ATOM 689 C C . PHE A 1 89 ? -4.276 -7.422 -1.231 1.00 95.19 89 PHE A C 1
ATOM 691 O O . PHE A 1 89 ? -4.650 -7.024 -2.339 1.00 95.19 89 PHE A O 1
ATOM 698 N N . ARG A 1 90 ? -2.985 -7.642 -0.941 1.00 93.00 90 ARG A N 1
ATOM 699 C CA . ARG A 1 90 ? -1.893 -7.480 -1.913 1.00 93.00 90 ARG A CA 1
ATOM 700 C C . ARG A 1 90 ? -2.168 -8.317 -3.160 1.00 93.00 90 ARG A C 1
ATOM 702 O O . ARG A 1 90 ? -2.242 -7.759 -4.250 1.00 93.00 90 ARG A O 1
ATOM 709 N N . ASP A 1 91 ? -2.404 -9.612 -2.989 1.00 92.31 91 ASP A N 1
ATOM 710 C CA . ASP A 1 91 ? -2.555 -10.561 -4.100 1.00 92.31 91 ASP A CA 1
ATOM 711 C C . ASP A 1 91 ? -3.807 -10.287 -4.937 1.00 92.31 91 ASP A C 1
ATOM 713 O O . ASP A 1 91 ? -3.840 -10.539 -6.144 1.00 92.31 91 ASP A O 1
ATOM 717 N N . ARG A 1 92 ? -4.849 -9.728 -4.317 1.00 94.69 92 ARG A N 1
ATOM 718 C CA . ARG A 1 92 ? -6.091 -9.379 -5.006 1.00 94.69 92 ARG A CA 1
ATOM 719 C C . ARG A 1 92 ? -6.004 -8.067 -5.782 1.00 94.69 92 ARG A C 1
ATOM 721 O O . ARG A 1 92 ? -6.596 -7.967 -6.862 1.00 94.69 92 ARG A O 1
ATOM 728 N N . TYR A 1 93 ? -5.352 -7.048 -5.222 1.00 93.19 93 TYR A N 1
ATOM 729 C CA . TYR A 1 93 ? -5.446 -5.674 -5.727 1.00 93.19 93 TYR A CA 1
ATOM 730 C C . TYR A 1 93 ? -4.157 -5.137 -6.347 1.00 93.19 93 TYR A C 1
ATOM 732 O O . TYR A 1 93 ? -4.252 -4.344 -7.289 1.00 93.19 93 TYR A O 1
ATOM 740 N N . VAL A 1 94 ? -2.983 -5.579 -5.892 1.00 91.12 94 VAL A N 1
ATOM 741 C CA . VAL A 1 94 ? -1.670 -5.175 -6.423 1.00 91.12 94 VAL A CA 1
ATOM 742 C C . VAL A 1 94 ? -1.311 -6.084 -7.599 1.00 91.12 94 VAL A C 1
ATOM 744 O O . VAL A 1 94 ? -0.451 -6.951 -7.526 1.00 91.12 94 VAL A O 1
ATOM 747 N N . VAL A 1 95 ? -2.033 -5.898 -8.703 1.00 90.31 95 VAL A N 1
ATOM 748 C CA . VAL A 1 95 ? -1.913 -6.699 -9.929 1.00 90.31 95 VAL A CA 1
ATOM 749 C C . VAL A 1 95 ? -1.762 -5.794 -11.145 1.00 90.31 95 VAL A C 1
ATOM 751 O O . VAL A 1 95 ? -2.330 -4.701 -11.179 1.00 90.31 95 VAL A O 1
ATOM 754 N N . ALA A 1 96 ? -1.063 -6.267 -12.181 1.00 89.19 96 ALA A N 1
ATOM 755 C CA . ALA A 1 96 ? -0.752 -5.473 -13.374 1.00 89.19 96 ALA A CA 1
ATOM 756 C C . ALA A 1 96 ? -1.991 -4.828 -14.025 1.00 89.19 96 ALA A C 1
ATOM 758 O O . ALA A 1 96 ? -1.952 -3.662 -14.404 1.00 89.19 96 ALA A O 1
ATOM 759 N N . LYS A 1 97 ? -3.127 -5.541 -14.072 1.00 91.06 97 LYS A N 1
ATOM 760 C CA . LYS A 1 97 ? -4.395 -5.027 -14.633 1.00 91.06 97 LYS A CA 1
ATOM 761 C C . LYS A 1 97 ? -4.965 -3.797 -13.908 1.00 91.06 97 LYS A C 1
ATOM 763 O O . LYS A 1 97 ? -5.776 -3.087 -14.490 1.00 91.06 97 LYS A O 1
ATOM 768 N N . ASN A 1 98 ? -4.569 -3.568 -12.655 1.00 90.75 98 ASN A N 1
ATOM 769 C CA . ASN A 1 98 ? -4.985 -2.419 -11.847 1.00 90.75 98 ASN A CA 1
ATOM 770 C C . ASN A 1 98 ? -3.888 -1.339 -11.771 1.00 90.75 98 ASN A C 1
ATOM 772 O O . ASN A 1 98 ? -4.073 -0.328 -11.095 1.00 90.75 98 ASN A O 1
ATOM 776 N N . GLY A 1 99 ? -2.732 -1.567 -12.399 1.00 90.19 99 GLY A N 1
ATOM 777 C CA . GLY A 1 99 ? -1.552 -0.719 -12.284 1.00 90.19 99 GLY A CA 1
ATOM 778 C C . GLY A 1 99 ? -1.371 0.217 -13.474 1.00 90.19 99 GLY A C 1
ATOM 779 O O . GLY A 1 99 ? -1.605 -0.151 -14.622 1.00 90.19 99 GLY A O 1
ATOM 780 N N . VAL A 1 100 ? -0.884 1.425 -13.196 1.00 92.69 100 VAL A N 1
ATOM 781 C CA . VAL A 1 100 ? -0.378 2.365 -14.203 1.00 92.69 100 VAL A CA 1
ATOM 782 C C . VAL A 1 100 ? 0.992 2.841 -13.739 1.00 92.69 100 VAL A C 1
ATOM 784 O O . VAL A 1 100 ? 1.138 3.284 -12.600 1.00 92.69 100 VAL A O 1
ATOM 787 N N . VAL A 1 101 ? 1.992 2.750 -14.616 1.00 91.25 101 VAL A N 1
ATOM 788 C CA . VAL A 1 101 ? 3.347 3.242 -14.343 1.00 91.25 101 VAL A CA 1
ATOM 789 C C . VAL A 1 101 ? 3.559 4.553 -15.086 1.00 91.25 101 VAL A C 1
ATOM 791 O O . VAL A 1 101 ? 3.338 4.639 -16.293 1.00 91.25 101 VAL A O 1
ATOM 794 N N . PHE A 1 102 ? 4.012 5.567 -14.356 1.00 93.50 102 PHE A N 1
ATOM 795 C CA . PHE A 1 102 ? 4.420 6.857 -14.896 1.00 93.50 102 PHE A CA 1
ATOM 796 C C . PHE A 1 102 ? 5.905 7.076 -14.607 1.00 93.50 102 PHE A C 1
ATOM 798 O O . PHE A 1 102 ? 6.366 6.802 -13.500 1.00 93.50 102 PHE A O 1
ATOM 805 N N . VAL A 1 103 ? 6.646 7.569 -15.600 1.00 94.69 103 VAL A N 1
ATOM 806 C CA . VAL A 1 103 ? 8.080 7.858 -15.491 1.00 94.69 103 VAL A CA 1
ATOM 807 C C . VAL A 1 103 ? 8.338 9.246 -16.061 1.00 94.69 103 VAL A C 1
ATOM 809 O O . VAL A 1 103 ? 7.855 9.573 -17.144 1.00 94.69 103 VAL A O 1
ATOM 812 N N . PHE A 1 104 ? 9.118 10.050 -15.344 1.00 94.44 104 PHE A N 1
ATOM 813 C CA . PHE A 1 104 ? 9.502 11.396 -15.752 1.00 94.44 104 PHE A CA 1
ATOM 814 C C . PHE A 1 104 ? 10.975 11.652 -15.415 1.00 94.44 104 PHE A C 1
ATOM 816 O O . PHE A 1 104 ? 11.439 11.248 -14.353 1.00 94.44 104 PHE A O 1
ATOM 823 N N . GLY A 1 105 ? 11.702 12.320 -16.316 1.00 94.25 105 GLY A N 1
ATOM 824 C CA . GLY A 1 105 ? 13.116 12.661 -16.143 1.00 94.25 105 GLY A CA 1
ATOM 825 C C . GLY A 1 105 ? 13.954 12.427 -17.402 1.00 94.25 105 GLY A C 1
ATOM 826 O O . GLY A 1 105 ? 13.423 12.312 -18.506 1.00 94.25 105 GLY A O 1
ATOM 827 N N . ASP A 1 106 ? 15.276 12.347 -17.231 1.00 94.19 106 ASP A N 1
ATOM 828 C CA . ASP A 1 106 ? 16.240 12.047 -18.302 1.00 94.19 106 ASP A CA 1
ATOM 829 C C . ASP A 1 106 ? 16.270 10.540 -18.623 1.00 94.19 106 ASP A C 1
ATOM 831 O O . ASP A 1 106 ? 17.182 9.805 -18.231 1.00 94.19 106 ASP A O 1
ATOM 835 N N . VAL A 1 107 ? 15.230 10.073 -19.319 1.00 92.75 107 VAL A N 1
ATOM 836 C CA . VAL A 1 107 ? 15.044 8.669 -19.708 1.00 92.75 107 VAL A CA 1
ATOM 837 C C . VAL A 1 107 ? 14.550 8.543 -21.148 1.00 92.75 107 VAL A C 1
ATOM 839 O O . VAL A 1 107 ? 13.842 9.411 -21.660 1.00 92.75 107 VAL A O 1
ATOM 842 N N . LYS A 1 108 ? 14.864 7.422 -21.807 1.00 94.69 108 LYS A N 1
ATOM 843 C CA . LYS A 1 108 ? 14.244 7.065 -23.091 1.00 94.69 108 LYS A CA 1
ATOM 844 C C . LYS A 1 108 ? 13.071 6.123 -22.868 1.00 94.69 108 LYS A C 1
ATOM 846 O O . LYS A 1 108 ? 13.213 5.087 -22.222 1.00 94.69 108 LYS A O 1
ATOM 851 N N . ALA A 1 109 ? 11.928 6.443 -23.472 1.00 94.06 109 ALA A N 1
ATOM 852 C CA . ALA A 1 109 ? 10.700 5.663 -23.314 1.00 94.06 109 ALA A CA 1
ATOM 853 C C . ALA A 1 109 ? 10.867 4.184 -23.711 1.00 94.06 109 ALA A C 1
ATOM 855 O O . ALA A 1 109 ? 10.360 3.305 -23.021 1.00 94.06 109 ALA A O 1
ATOM 856 N N . SER A 1 110 ? 11.606 3.897 -24.787 1.00 95.19 110 SER A N 1
ATOM 857 C CA . SER A 1 110 ? 11.861 2.523 -25.241 1.00 95.19 110 SER A CA 1
ATOM 858 C C . SER A 1 110 ? 12.694 1.713 -24.244 1.00 95.19 110 SER A C 1
ATOM 860 O O . SER A 1 110 ? 12.357 0.568 -23.960 1.00 95.19 110 SER A O 1
ATOM 862 N N . GLU A 1 111 ? 13.749 2.317 -23.687 1.00 93.25 111 GLU A N 1
ATOM 863 C CA . GLU A 1 111 ? 14.625 1.686 -22.689 1.00 93.25 111 GLU A CA 1
ATOM 864 C C . GLU A 1 111 ? 13.849 1.419 -21.392 1.00 93.25 111 GLU A C 1
ATOM 866 O O . GLU A 1 111 ? 13.905 0.317 -20.846 1.00 93.25 111 GLU A O 1
ATOM 871 N N . MET A 1 112 ? 13.042 2.390 -20.947 1.00 94.25 112 MET A N 1
ATOM 872 C CA . MET A 1 112 ? 12.203 2.233 -19.758 1.00 94.25 112 MET A CA 1
ATOM 873 C C . MET A 1 112 ? 11.120 1.177 -19.930 1.00 94.25 112 MET A C 1
ATOM 875 O O . MET A 1 112 ? 10.892 0.397 -19.009 1.00 94.25 112 MET A O 1
ATOM 879 N N . LYS A 1 11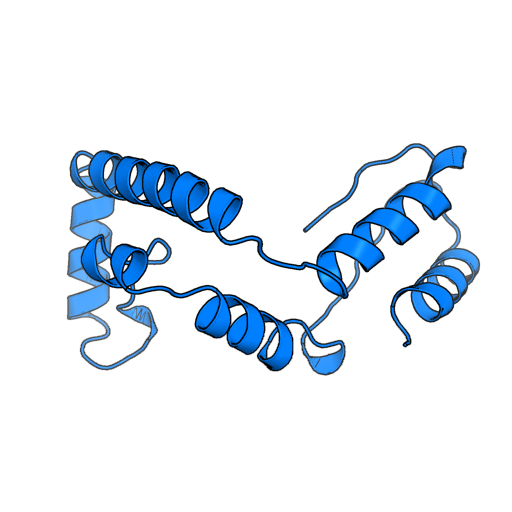3 ? 10.469 1.118 -21.096 1.00 93.19 113 LYS A N 1
ATOM 880 C CA . LYS A 1 113 ? 9.462 0.092 -21.384 1.00 93.19 113 LYS A CA 1
ATOM 881 C C . LYS A 1 113 ? 10.061 -1.307 -21.263 1.00 93.19 113 LYS A C 1
ATOM 883 O O . LYS A 1 113 ? 9.496 -2.141 -20.568 1.00 93.19 113 LYS A O 1
ATOM 888 N N . GLN A 1 114 ? 11.225 -1.532 -21.873 1.00 93.50 114 GLN A N 1
ATOM 889 C CA . GLN A 1 114 ? 11.905 -2.824 -21.803 1.00 93.50 114 GLN A CA 1
ATOM 890 C C . GLN A 1 114 ? 12.293 -3.189 -20.364 1.00 93.50 114 GLN A C 1
ATOM 892 O O . GLN A 1 114 ? 12.102 -4.329 -19.947 1.00 93.50 114 GLN A O 1
ATOM 897 N N . LEU A 1 115 ? 12.813 -2.230 -19.595 1.00 92.19 115 LEU A N 1
ATOM 898 C CA . LEU A 1 115 ? 13.210 -2.471 -18.210 1.00 92.19 115 LEU A CA 1
ATOM 899 C C . LEU A 1 115 ? 12.005 -2.788 -17.311 1.00 92.19 115 LEU A C 1
ATOM 901 O O . LEU A 1 115 ? 12.073 -3.714 -16.509 1.00 92.19 115 LEU A O 1
ATOM 905 N N . LEU A 1 116 ? 10.894 -2.067 -17.478 1.00 92.62 116 LEU A N 1
ATOM 906 C CA . LEU A 1 116 ? 9.647 -2.315 -16.749 1.00 92.62 116 LEU A CA 1
ATOM 907 C C . LEU A 1 116 ? 9.028 -3.672 -17.104 1.00 92.62 116 LEU A C 1
ATOM 909 O O . LEU A 1 116 ? 8.542 -4.366 -16.218 1.00 92.62 116 LEU A O 1
ATOM 913 N N . GLU A 1 117 ? 9.069 -4.079 -18.374 1.00 91.12 117 GLU A N 1
ATOM 914 C CA . GLU A 1 117 ? 8.606 -5.408 -18.801 1.00 91.12 117 GLU A CA 1
ATOM 915 C C . GLU A 1 117 ? 9.452 -6.529 -18.176 1.00 91.12 117 GLU A C 1
ATOM 917 O O . GLU A 1 117 ? 8.913 -7.562 -17.792 1.00 91.12 117 GLU A O 1
ATOM 922 N N . GLN A 1 118 ? 10.763 -6.326 -18.012 1.00 90.19 118 GLN A N 1
ATOM 923 C CA . GLN A 1 118 ? 11.650 -7.313 -17.383 1.00 90.19 118 GLN A CA 1
ATOM 924 C C . GLN A 1 118 ? 11.445 -7.440 -15.868 1.00 90.19 118 GLN A C 1
ATOM 926 O O . GLN A 1 118 ? 11.596 -8.536 -15.320 1.00 90.19 118 GLN A O 1
ATOM 931 N N . THR A 1 119 ? 11.138 -6.335 -15.184 1.00 89.44 119 THR A N 1
ATOM 932 C CA . THR A 1 119 ? 10.992 -6.315 -13.721 1.00 89.44 119 THR A CA 1
ATOM 933 C C . THR A 1 119 ? 9.570 -6.648 -13.280 1.00 89.44 119 THR A C 1
ATOM 935 O O . THR A 1 119 ? 9.385 -7.553 -12.469 1.00 89.44 119 THR A O 1
ATOM 938 N N . LEU A 1 120 ? 8.571 -5.976 -13.859 1.00 86.81 120 LEU A N 1
ATOM 939 C CA . LEU A 1 120 ? 7.161 -6.055 -13.461 1.00 86.81 120 LEU A CA 1
ATOM 940 C C . LEU A 1 120 ? 6.302 -6.954 -14.363 1.00 86.81 120 LEU A C 1
ATOM 942 O O . LEU A 1 120 ? 5.160 -7.230 -14.012 1.00 86.81 120 LEU A O 1
ATOM 946 N N . GLY A 1 121 ? 6.806 -7.393 -15.520 1.00 75.25 121 GLY A N 1
ATOM 947 C CA . GLY A 1 121 ? 6.064 -8.239 -16.467 1.00 75.25 121 GLY A CA 1
ATOM 948 C C . GLY A 1 121 ? 6.051 -9.735 -16.133 1.00 75.25 121 GLY A C 1
ATOM 949 O O . GLY A 1 121 ? 5.774 -10.539 -17.022 1.00 75.25 121 GLY A O 1
ATOM 950 N N . LYS A 1 122 ? 6.399 -10.104 -14.896 1.00 61.72 122 LYS A N 1
ATOM 951 C CA . LYS A 1 122 ? 6.386 -11.488 -14.404 1.00 61.72 122 LYS A CA 1
ATOM 952 C C . LYS A 1 122 ? 4.999 -11.922 -13.948 1.00 61.72 122 LYS A C 1
ATOM 954 O O . LYS A 1 122 ? 4.260 -11.070 -13.409 1.00 61.72 122 LYS A O 1
#